Protein AF-A0A662DND6-F1 (afdb_monomer)

Nearest PDB structures (foldseek):
  5xy3-assembly1_k  TM=5.666E-01  e=2.106E-01  Trichomonas vaginalis
  8x6g-assembly1_D  TM=5.542E-01  e=2.707E-01  Staphylococcus aureus
  7obr-assembly1_t  TM=5.340E-01  e=7.384E-01  Canis lupus familiaris
  1e8o-assembly1_D  TM=5.279E-01  e=8.912E-01  Homo sapiens
  9b1e-assembly1_J  TM=5.171E-01  e=6.935E-01  Saccharomyces cerevisiae W303

Foldseek 3Di:
DVVVVVVVVDDPAAADQWDWDQDPPRWIWTWHDDPNDIDIDTDDPVCVVVNVSNPVSNVVVVVVVVVVVVVVVVVVVVVVVVVVVVVPDD

Radius of gyration: 20.96 Å; Cα contacts (8 Å, |Δi|>4): 72; chains: 1; bounding box: 51×16×60 Å

Sequence (90 aa):
MRDARIKKLTPQCPPLAASLVSGSRGGWQLTLKDRGKTRTVYVPKDLKEEVKASIREHRRIKKLLQEITQLELARIQSHATQTRRRGKRP

Secondary structure (DSSP, 8-state):
-HHHHHHHHS-SS-----EEEE-TTS-EEEEEEETTEEEEEEE-TTTHHHHHHHHHHHHHHHHHHHHHHHHHHHHHHHHHHHHHHHHT--

pLDDT: mean 86.97, std 10.42, range [47.16, 97.5]

Structure (mmCIF, N/CA/C/O backbone):
data_AF-A0A662DND6-F1
#
_entry.id   AF-A0A662DND6-F1
#
loop_
_atom_site.group_PDB
_atom_site.id
_atom_site.type_symbol
_atom_site.label_atom_id
_atom_site.label_alt_id
_atom_site.label_comp_id
_atom_site.label_asym_id
_atom_site.label_entity_id
_atom_site.label_seq_id
_atom_site.pdbx_PDB_ins_code
_atom_site.Cartn_x
_atom_site.Cartn_y
_atom_site.Cartn_z
_atom_site.occupancy
_atom_site.B_iso_or_equiv
_atom_site.auth_seq_id
_atom_site.auth_comp_id
_atom_site.auth_asym_id
_atom_site.auth_atom_id
_atom_site.pdbx_PDB_model_num
ATOM 1 N N . MET A 1 1 ? -27.351 6.685 -8.232 1.00 63.62 1 MET A N 1
ATOM 2 C CA . MET A 1 1 ? -26.176 7.181 -7.459 1.00 63.62 1 MET A CA 1
ATOM 3 C C . MET A 1 1 ? -25.285 6.059 -6.917 1.00 63.62 1 MET A C 1
ATOM 5 O O . MET A 1 1 ? -24.072 6.161 -7.069 1.00 63.62 1 MET A O 1
ATOM 9 N N . ARG A 1 2 ? -25.835 4.998 -6.298 1.00 70.19 2 ARG A N 1
ATOM 10 C CA . ARG A 1 2 ? -25.047 3.866 -5.762 1.00 70.19 2 ARG A CA 1
ATOM 11 C C . ARG A 1 2 ? -24.271 3.102 -6.844 1.00 70.19 2 ARG A C 1
ATOM 13 O O . ARG A 1 2 ? -23.070 2.918 -6.685 1.00 70.19 2 ARG A O 1
ATOM 20 N N . ASP A 1 3 ? -24.896 2.796 -7.977 1.00 69.75 3 ASP A N 1
ATOM 21 C CA . ASP A 1 3 ? -24.266 1.998 -9.049 1.00 69.75 3 ASP A CA 1
ATOM 22 C C . ASP A 1 3 ? -23.072 2.705 -9.694 1.00 69.75 3 ASP A C 1
ATOM 24 O O . ASP A 1 3 ? -22.039 2.097 -9.966 1.00 69.75 3 ASP A O 1
ATOM 28 N N . ALA A 1 4 ? -23.152 4.030 -9.841 1.00 71.88 4 ALA A N 1
ATOM 29 C CA . ALA A 1 4 ? -22.033 4.845 -10.308 1.00 71.88 4 ALA A CA 1
ATOM 30 C C . ALA A 1 4 ? -20.842 4.815 -9.334 1.00 71.88 4 ALA A C 1
ATOM 32 O O . ALA A 1 4 ? -19.691 4.860 -9.768 1.00 71.88 4 ALA A O 1
ATOM 33 N N . ARG A 1 5 ? -21.092 4.723 -8.017 1.00 73.94 5 ARG A N 1
ATOM 34 C CA . ARG A 1 5 ? -20.022 4.550 -7.019 1.00 73.94 5 ARG A CA 1
ATOM 35 C C . ARG A 1 5 ? -19.443 3.139 -7.073 1.00 73.94 5 ARG A C 1
ATOM 37 O O . ARG A 1 5 ? -18.227 3.014 -7.027 1.00 73.94 5 ARG A O 1
ATOM 44 N N . ILE A 1 6 ? -20.274 2.110 -7.242 1.00 74.56 6 ILE A N 1
ATOM 45 C CA . ILE A 1 6 ? -19.820 0.717 -7.382 1.00 74.56 6 ILE A CA 1
ATOM 46 C C . ILE A 1 6 ? -18.944 0.555 -8.632 1.00 74.56 6 ILE A C 1
ATOM 48 O O . ILE A 1 6 ? -17.850 0.010 -8.542 1.00 74.56 6 ILE A O 1
ATOM 52 N N . LYS A 1 7 ? -19.337 1.143 -9.768 1.00 70.06 7 LYS A N 1
ATOM 53 C CA . LYS A 1 7 ? -18.527 1.151 -10.998 1.00 70.06 7 LYS A CA 1
ATOM 54 C C . LYS A 1 7 ? -17.170 1.846 -10.819 1.00 70.06 7 LYS A C 1
ATOM 56 O O . LYS A 1 7 ? -16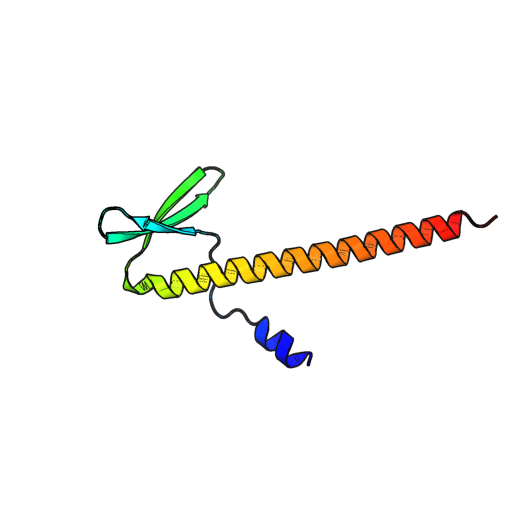.188 1.453 -11.437 1.00 70.06 7 LYS A O 1
ATOM 61 N N . LYS A 1 8 ? -17.088 2.862 -9.949 1.00 71.56 8 LYS A N 1
ATOM 62 C CA . LYS A 1 8 ? -15.814 3.503 -9.572 1.00 71.56 8 LYS A CA 1
ATOM 63 C C . LYS A 1 8 ? -14.953 2.630 -8.655 1.00 71.56 8 LYS A C 1
ATOM 65 O O . LYS A 1 8 ? -13.779 2.941 -8.482 1.00 71.56 8 LYS A O 1
ATOM 70 N N . LEU A 1 9 ? -15.503 1.590 -8.029 1.00 71.75 9 LEU A N 1
ATOM 71 C CA . LEU A 1 9 ? -14.771 0.689 -7.135 1.00 71.75 9 LEU A CA 1
ATOM 72 C C . LEU A 1 9 ? -14.119 -0.483 -7.871 1.00 71.75 9 LEU A C 1
ATOM 74 O O . LEU A 1 9 ? -13.148 -1.020 -7.342 1.00 71.75 9 LEU A O 1
ATOM 78 N N . THR A 1 10 ? -14.576 -0.818 -9.080 1.00 75.19 10 THR A N 1
ATOM 79 C CA . THR A 1 10 ? -14.017 -1.901 -9.897 1.00 75.19 10 THR A CA 1
ATOM 80 C C . THR A 1 10 ? -12.509 -1.709 -10.125 1.00 75.19 10 THR A C 1
ATOM 82 O O . THR A 1 10 ? -12.112 -0.664 -10.652 1.00 75.19 10 THR A O 1
ATOM 85 N N . PRO A 1 11 ? -11.660 -2.680 -9.734 1.00 69.25 11 PRO A N 1
ATOM 86 C CA . PRO A 1 11 ? -10.223 -2.590 -9.951 1.00 69.25 11 PRO A CA 1
ATOM 87 C C . PRO A 1 11 ? -9.918 -2.661 -11.449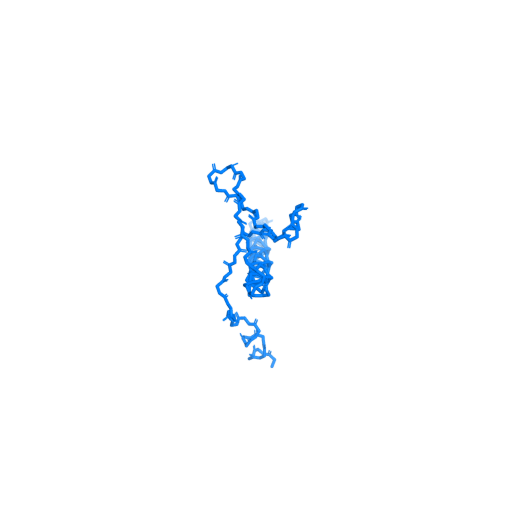 1.00 69.25 11 PRO A C 1
ATOM 89 O O . PRO A 1 11 ? -10.355 -3.578 -12.139 1.00 69.25 11 PRO A O 1
ATOM 92 N N . GLN A 1 12 ? -9.181 -1.670 -11.949 1.00 77.19 12 GLN A N 1
ATOM 93 C CA . GLN A 1 12 ? -8.816 -1.575 -13.370 1.00 77.19 12 GLN A CA 1
ATOM 94 C C . GLN A 1 12 ? -7.465 -2.231 -13.673 1.00 77.19 12 GLN A C 1
ATOM 96 O O . GLN A 1 12 ? -7.199 -2.617 -14.804 1.00 77.19 12 GLN A O 1
ATOM 101 N N . CYS A 1 13 ? -6.605 -2.340 -12.661 1.00 84.19 13 CYS A N 1
ATOM 102 C CA . CYS A 1 13 ? -5.293 -2.966 -12.745 1.00 84.19 13 CYS A CA 1
ATOM 103 C C . CYS A 1 13 ? -4.897 -3.524 -11.367 1.00 84.19 13 CYS A C 1
ATOM 105 O O . CYS A 1 13 ? -5.415 -3.050 -10.347 1.00 84.19 13 CYS A O 1
ATOM 107 N N . PRO A 1 14 ? -3.990 -4.514 -11.300 1.00 87.62 14 PRO A N 1
ATOM 108 C CA . PRO A 1 14 ? -3.446 -4.980 -10.029 1.00 87.62 14 PRO A CA 1
ATOM 109 C C . PRO A 1 14 ? -2.748 -3.818 -9.303 1.00 87.62 14 PRO A C 1
ATOM 111 O O . PRO A 1 14 ? -1.948 -3.132 -9.937 1.00 87.62 14 PRO A O 1
ATOM 114 N N . PRO A 1 15 ? -3.020 -3.548 -8.014 1.00 89.69 15 PRO A N 1
ATOM 115 C CA . PRO A 1 15 ? -2.407 -2.432 -7.297 1.00 89.69 15 PRO A CA 1
ATOM 116 C C . PRO A 1 15 ? -0.953 -2.722 -6.904 1.00 89.69 15 PRO A C 1
ATOM 118 O O . PRO A 1 15 ? -0.651 -3.773 -6.341 1.00 89.69 15 PRO A O 1
ATOM 121 N N . LEU A 1 16 ? -0.065 -1.745 -7.102 1.00 91.31 16 LEU A N 1
ATOM 122 C CA . LEU A 1 16 ? 1.354 -1.851 -6.755 1.00 91.31 16 LEU A CA 1
ATOM 123 C C . LEU A 1 16 ? 1.735 -0.868 -5.646 1.00 91.31 16 LEU A C 1
ATOM 125 O O . LEU A 1 16 ? 1.685 0.354 -5.808 1.00 91.31 16 LEU A O 1
ATOM 129 N N . ALA A 1 17 ? 2.153 -1.421 -4.508 1.00 92.81 17 ALA A N 1
ATOM 130 C CA . ALA A 1 17 ? 2.585 -0.679 -3.328 1.00 92.81 17 ALA A CA 1
ATOM 131 C C . ALA A 1 17 ? 4.026 -0.160 -3.474 1.00 92.81 17 ALA A C 1
ATOM 133 O O . ALA A 1 17 ? 4.944 -0.617 -2.794 1.00 92.81 17 ALA A O 1
ATOM 134 N N . ALA A 1 18 ? 4.231 0.788 -4.386 1.00 93.56 18 ALA A N 1
ATOM 135 C CA . ALA A 1 18 ? 5.553 1.320 -4.690 1.00 93.56 18 ALA A CA 1
ATOM 136 C C . ALA A 1 18 ? 5.531 2.790 -5.129 1.00 93.56 18 ALA A C 1
ATOM 138 O O . ALA A 1 18 ? 4.475 3.401 -5.314 1.00 93.56 18 ALA A O 1
ATOM 139 N N . SER A 1 19 ? 6.725 3.347 -5.315 1.00 92.25 19 SER A N 1
ATOM 140 C CA . SER A 1 19 ? 6.953 4.693 -5.837 1.00 92.25 19 SER A CA 1
ATOM 141 C C . SER A 1 19 ? 7.805 4.634 -7.099 1.00 92.25 19 SER A C 1
ATOM 143 O O . SER A 1 19 ? 8.786 3.901 -7.153 1.00 92.25 19 SER A O 1
ATOM 145 N N . LEU A 1 20 ? 7.449 5.427 -8.108 1.00 92.81 20 LEU A N 1
ATOM 146 C CA . LEU A 1 20 ? 8.205 5.545 -9.354 1.00 92.81 20 LEU A CA 1
ATOM 147 C C . LEU A 1 20 ? 9.107 6.785 -9.297 1.00 92.81 20 LEU A C 1
ATOM 149 O O . LEU A 1 20 ? 8.631 7.873 -8.979 1.00 92.81 20 LEU A O 1
ATOM 153 N N . VAL A 1 21 ? 10.386 6.621 -9.622 1.00 91.44 21 VAL A N 1
ATOM 154 C CA . VAL A 1 21 ? 11.428 7.657 -9.574 1.00 91.44 21 VAL A CA 1
ATOM 155 C C . VAL A 1 21 ? 12.182 7.679 -10.908 1.00 91.44 21 VAL A C 1
ATOM 157 O O . VAL A 1 21 ? 12.369 6.637 -11.538 1.00 91.44 21 VAL A O 1
ATOM 160 N N . SER A 1 22 ? 12.603 8.858 -11.367 1.00 86.62 22 SER A N 1
ATOM 161 C CA . SER A 1 22 ? 13.490 8.999 -12.528 1.00 86.62 22 SER A CA 1
ATOM 162 C C . SER A 1 22 ? 14.927 8.635 -12.146 1.00 86.62 22 SER A C 1
ATOM 164 O O . SER A 1 22 ? 15.485 9.216 -11.217 1.00 86.62 22 SER A O 1
ATOM 166 N N . GLY A 1 23 ? 15.530 7.686 -12.858 1.00 82.00 23 GLY A N 1
ATOM 167 C CA . GLY A 1 23 ? 16.928 7.297 -12.678 1.00 82.00 23 GLY A CA 1
ATOM 168 C C . GLY A 1 23 ? 17.897 8.208 -13.439 1.00 82.00 23 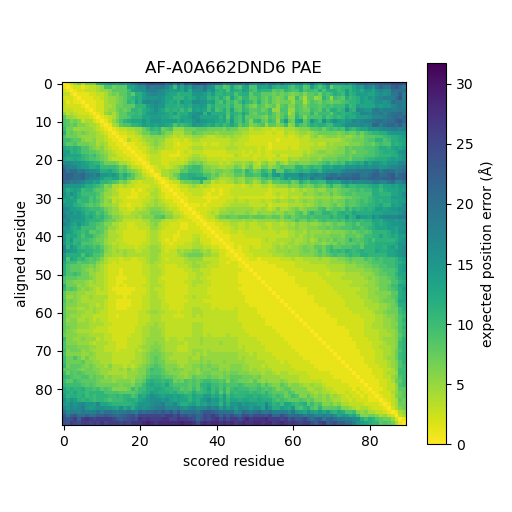GLY A C 1
ATOM 169 O O . GLY A 1 23 ? 17.530 8.847 -14.424 1.00 82.00 23 GLY A O 1
ATOM 170 N N . SER A 1 24 ? 19.167 8.214 -13.024 1.00 75.00 24 SER A N 1
ATOM 171 C CA . SER A 1 24 ? 20.219 9.090 -13.570 1.00 75.00 24 SER A CA 1
ATOM 172 C C . SER A 1 24 ? 20.605 8.819 -15.032 1.00 75.00 24 SER A C 1
ATOM 174 O O . SER A 1 24 ? 21.171 9.691 -15.679 1.00 75.00 24 SER A O 1
ATOM 176 N N . ARG A 1 25 ? 20.288 7.637 -15.580 1.00 74.69 25 ARG A N 1
ATOM 177 C CA . ARG A 1 25 ? 20.620 7.234 -16.965 1.00 74.69 25 ARG A CA 1
ATOM 178 C C . ARG A 1 25 ? 19.401 7.171 -17.898 1.00 74.69 25 ARG A C 1
ATOM 180 O O . ARG A 1 25 ? 19.325 6.305 -18.762 1.00 74.69 25 ARG A O 1
ATOM 187 N N . GLY A 1 26 ? 18.407 8.039 -17.696 1.00 74.00 26 GLY A N 1
ATOM 188 C CA . GLY A 1 26 ? 17.238 8.140 -18.589 1.00 74.00 26 GLY A CA 1
ATOM 189 C C . GLY A 1 26 ? 16.244 6.970 -18.501 1.00 74.00 26 GLY A C 1
ATOM 190 O O . GLY A 1 26 ? 15.416 6.783 -19.398 1.00 74.00 26 GLY A O 1
ATOM 191 N N . GLY A 1 27 ? 16.328 6.182 -17.426 1.00 81.62 27 GLY A N 1
ATOM 192 C CA . GLY A 1 27 ? 15.416 5.087 -17.096 1.00 81.62 27 GLY A CA 1
ATOM 193 C C . GLY A 1 27 ? 14.506 5.425 -15.918 1.00 81.62 27 GLY A C 1
ATOM 194 O O . GLY A 1 27 ? 14.725 6.408 -15.212 1.00 81.62 27 GLY A O 1
ATOM 195 N N . TRP A 1 28 ? 13.498 4.592 -15.681 1.00 89.50 28 TRP A N 1
ATOM 196 C CA . TRP A 1 28 ? 12.636 4.703 -14.507 1.00 89.50 28 TRP A CA 1
ATOM 197 C C . TRP A 1 28 ? 12.995 3.621 -13.493 1.00 89.50 28 TRP A C 1
ATOM 199 O O . TRP A 1 28 ? 13.460 2.539 -13.849 1.00 89.50 28 TRP A O 1
ATOM 209 N N . GLN A 1 29 ? 12.812 3.931 -12.216 1.00 92.69 29 GLN A N 1
ATOM 210 C CA . GLN A 1 29 ? 13.087 3.031 -11.108 1.00 92.69 29 GLN A CA 1
ATOM 211 C C . GLN A 1 29 ? 11.880 2.980 -10.182 1.00 92.69 29 GLN A C 1
ATOM 213 O O . GLN A 1 29 ? 11.305 4.006 -9.827 1.00 92.69 29 GLN A O 1
ATOM 218 N N . LEU A 1 30 ? 11.505 1.777 -9.781 1.00 92.56 30 LEU A N 1
ATOM 219 C CA . LEU A 1 30 ? 10.457 1.522 -8.817 1.00 92.56 30 LEU A CA 1
ATOM 220 C C . LEU A 1 30 ? 11.088 1.244 -7.459 1.00 92.56 30 LEU A C 1
ATOM 222 O O . LEU A 1 30 ? 11.905 0.337 -7.338 1.00 92.56 30 LEU A O 1
ATOM 226 N N . THR A 1 31 ? 10.711 2.007 -6.441 1.00 93.44 31 THR A N 1
ATOM 227 C CA . THR A 1 31 ? 11.152 1.797 -5.062 1.00 93.44 31 THR A CA 1
ATOM 228 C C . THR A 1 31 ? 10.000 1.254 -4.229 1.00 93.44 31 THR A C 1
ATOM 230 O O . THR A 1 31 ? 8.900 1.809 -4.222 1.00 93.44 31 THR A O 1
ATOM 233 N N . LEU A 1 32 ? 10.242 0.148 -3.530 1.00 93.44 32 LEU A N 1
ATOM 234 C CA . LEU A 1 32 ? 9.263 -0.503 -2.664 1.00 93.44 32 LEU A CA 1
ATOM 235 C C . LEU A 1 32 ? 9.898 -0.925 -1.341 1.00 93.44 32 LEU A C 1
ATOM 237 O O . LEU A 1 32 ? 11.112 -1.119 -1.247 1.00 93.44 32 LEU A O 1
ATOM 241 N N . LYS A 1 33 ? 9.067 -1.065 -0.309 1.00 93.25 33 LYS A N 1
ATOM 242 C CA . LYS A 1 33 ? 9.484 -1.659 0.959 1.00 93.25 33 LYS A CA 1
ATOM 243 C C . LYS A 1 33 ? 9.307 -3.168 0.880 1.00 93.25 33 LYS A C 1
ATOM 245 O O . LYS A 1 33 ? 8.209 -3.645 0.627 1.00 93.25 33 LYS A O 1
ATOM 250 N N . ASP A 1 34 ? 10.386 -3.891 1.127 1.00 91.69 34 ASP A N 1
ATOM 251 C CA . ASP A 1 34 ? 10.419 -5.346 1.181 1.00 91.69 34 ASP A CA 1
ATOM 252 C C . ASP A 1 34 ? 11.103 -5.759 2.486 1.00 91.69 34 ASP A C 1
ATOM 254 O O . ASP A 1 34 ? 12.261 -5.412 2.726 1.00 91.69 34 ASP A O 1
ATOM 258 N N . ARG A 1 35 ? 10.355 -6.419 3.378 1.00 89.81 35 ARG A N 1
ATOM 259 C CA . ARG A 1 35 ? 10.830 -6.874 4.703 1.00 89.81 35 ARG A CA 1
ATOM 260 C C . ARG A 1 35 ? 11.620 -5.803 5.480 1.00 89.81 35 ARG A C 1
ATOM 262 O O . ARG A 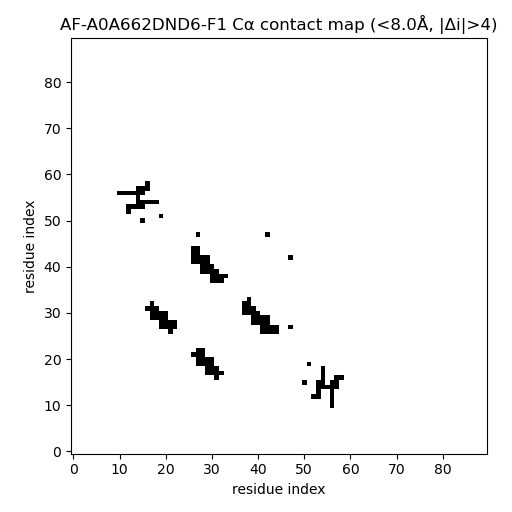1 35 ? 12.698 -6.057 6.008 1.00 89.81 35 ARG A O 1
ATOM 269 N N . GLY A 1 36 ? 11.102 -4.573 5.505 1.00 92.50 36 GLY A N 1
ATOM 270 C CA . GLY A 1 36 ? 11.716 -3.430 6.198 1.00 92.50 36 GLY A CA 1
ATOM 271 C C . GLY A 1 36 ? 12.848 -2.727 5.434 1.00 92.50 36 GLY A C 1
ATOM 272 O O . GLY A 1 36 ? 13.200 -1.597 5.772 1.00 92.50 36 GLY A O 1
ATOM 273 N N . LYS A 1 37 ? 13.370 -3.321 4.357 1.00 92.94 37 LYS A N 1
ATOM 274 C CA . LYS A 1 37 ? 14.394 -2.716 3.494 1.00 92.94 37 LYS A CA 1
ATOM 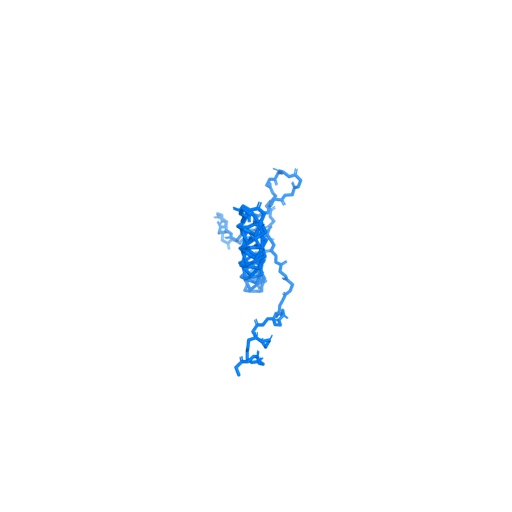275 C C . LYS A 1 37 ? 13.756 -2.033 2.286 1.00 92.94 37 LYS A C 1
ATOM 277 O O . LYS A 1 37 ? 12.630 -2.338 1.902 1.00 92.94 37 LYS A O 1
ATOM 282 N N . THR A 1 38 ? 14.463 -1.074 1.693 1.00 94.50 38 THR A N 1
ATOM 283 C CA . THR A 1 38 ? 14.049 -0.469 0.418 1.00 94.50 38 THR A CA 1
ATOM 284 C C . THR A 1 38 ? 14.674 -1.261 -0.723 1.00 94.50 38 THR A C 1
ATOM 286 O O . THR A 1 38 ? 15.895 -1.386 -0.784 1.00 94.50 38 THR A O 1
ATOM 289 N N . ARG A 1 39 ? 13.846 -1.773 -1.631 1.00 93.31 39 ARG A N 1
ATOM 290 C CA . ARG A 1 39 ? 14.272 -2.427 -2.869 1.00 93.31 39 ARG A CA 1
ATOM 291 C C . ARG A 1 39 ? 13.985 -1.505 -4.047 1.00 93.31 39 ARG A C 1
ATOM 293 O O . ARG A 1 39 ? 12.918 -0.896 -4.100 1.00 93.31 39 ARG A O 1
ATOM 300 N N . THR A 1 40 ? 14.924 -1.436 -4.985 1.00 93.12 40 THR A N 1
ATOM 301 C CA . THR A 1 40 ? 14.800 -0.653 -6.219 1.00 93.12 40 THR A CA 1
ATOM 302 C C . THR A 1 40 ? 14.811 -1.595 -7.419 1.00 93.12 40 THR A C 1
ATOM 304 O O . THR A 1 40 ? 15.674 -2.465 -7.505 1.00 93.12 40 THR A O 1
ATOM 307 N N . VAL A 1 41 ? 13.859 -1.440 -8.336 1.00 90.88 41 VAL A N 1
ATOM 308 C CA . VAL A 1 41 ? 13.703 -2.273 -9.539 1.00 90.88 41 VAL A CA 1
ATOM 309 C C . VAL A 1 41 ? 13.662 -1.370 -10.769 1.00 90.88 41 VAL A C 1
ATOM 311 O O . VAL A 1 41 ? 13.012 -0.329 -10.748 1.00 90.88 41 VAL A O 1
ATOM 314 N N . TYR A 1 42 ? 14.370 -1.734 -11.836 1.00 91.06 42 TYR A N 1
ATOM 315 C CA . TYR A 1 42 ? 14.314 -0.998 -13.100 1.00 91.06 42 TYR A CA 1
ATOM 316 C C . TYR A 1 42 ? 12.942 -1.151 -13.769 1.00 91.06 42 TYR A C 1
ATOM 318 O O . TYR A 1 42 ? 12.369 -2.238 -13.767 1.00 91.06 42 TYR A O 1
ATOM 326 N N . VAL A 1 43 ? 12.434 -0.066 -14.355 1.00 88.44 43 VAL A N 1
ATOM 327 C CA . VAL A 1 43 ? 11.172 -0.046 -15.098 1.00 88.44 43 VAL A CA 1
ATOM 328 C C . VAL A 1 43 ? 11.450 0.332 -16.557 1.00 88.44 43 VAL A C 1
ATOM 330 O O . VAL A 1 43 ? 11.899 1.458 -16.818 1.00 88.44 43 VAL A O 1
ATOM 333 N N . PRO A 1 44 ? 11.172 -0.581 -17.504 1.00 86.44 44 PRO A N 1
ATOM 334 C CA . PRO A 1 44 ? 11.187 -0.295 -18.936 1.00 86.44 44 PRO A CA 1
ATOM 335 C C . PRO A 1 44 ? 10.242 0.857 -19.321 1.00 86.44 44 PRO A C 1
ATOM 337 O O . PRO A 1 44 ? 9.248 1.128 -18.642 1.00 86.44 44 PRO A O 1
ATOM 340 N N . LYS A 1 45 ? 10.555 1.580 -20.405 1.00 86.12 45 LYS A N 1
ATOM 341 C CA . LYS A 1 45 ? 9.796 2.782 -20.815 1.00 86.12 45 LYS A CA 1
ATOM 342 C C . LYS A 1 45 ? 8.359 2.460 -21.239 1.00 86.12 45 LYS A C 1
ATOM 344 O O . LYS A 1 45 ? 7.464 3.252 -20.961 1.00 86.12 45 LYS A O 1
ATOM 349 N N . ASP A 1 46 ? 8.166 1.318 -21.877 1.00 87.88 46 ASP A N 1
ATOM 350 C CA . ASP A 1 46 ? 6.902 0.746 -22.343 1.00 87.88 46 ASP A CA 1
ATOM 351 C C . ASP A 1 46 ? 5.942 0.417 -21.188 1.00 87.88 46 ASP A C 1
ATOM 353 O O . ASP A 1 46 ? 4.757 0.731 -21.265 1.00 87.88 46 ASP A O 1
ATOM 357 N N . LEU A 1 47 ? 6.457 -0.079 -20.058 1.00 88.00 47 LEU A N 1
ATOM 358 C CA . LEU A 1 47 ? 5.643 -0.431 -18.883 1.00 88.00 47 LEU A CA 1
ATOM 359 C C . LEU A 1 47 ? 5.357 0.746 -17.939 1.00 88.00 47 LEU A C 1
ATOM 361 O O . LEU A 1 47 ? 4.614 0.619 -16.964 1.00 88.00 47 LEU A O 1
ATOM 365 N N . LYS A 1 48 ? 5.938 1.920 -18.198 1.00 89.19 48 LYS A N 1
ATOM 366 C CA . LYS A 1 48 ? 5.862 3.086 -17.307 1.00 89.19 48 LYS A CA 1
ATOM 367 C C . LYS A 1 48 ? 4.425 3.501 -16.986 1.00 89.19 48 LYS A C 1
ATOM 369 O O . LYS A 1 48 ? 4.120 3.811 -15.832 1.00 89.19 48 LYS A O 1
ATOM 374 N N . GLU A 1 49 ? 3.559 3.583 -17.993 1.00 90.75 49 GLU A N 1
ATOM 375 C CA . GLU A 1 49 ? 2.195 4.086 -17.797 1.00 90.75 49 GLU A CA 1
ATOM 376 C C . GLU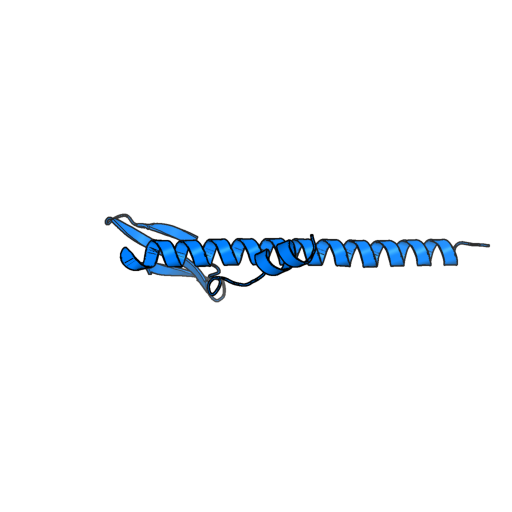 A 1 49 ? 1.299 3.066 -17.086 1.00 90.75 49 GLU A C 1
ATOM 378 O O . GLU A 1 49 ? 0.503 3.456 -16.227 1.00 90.75 49 GLU A O 1
ATOM 383 N N . GLU A 1 50 ? 1.508 1.772 -17.334 1.00 90.69 50 GLU A N 1
ATOM 384 C CA . GLU A 1 50 ? 0.856 0.690 -16.593 1.00 90.69 50 GLU A CA 1
ATOM 385 C C . GLU A 1 50 ? 1.277 0.700 -15.117 1.00 90.69 50 GLU A C 1
ATOM 387 O O . GLU A 1 50 ? 0.433 0.736 -14.219 1.00 90.69 50 GLU A O 1
ATOM 392 N N . VAL A 1 51 ? 2.583 0.798 -14.846 1.00 91.69 51 VAL A N 1
ATOM 393 C CA . VAL A 1 51 ? 3.122 0.902 -13.482 1.00 91.69 51 VAL A CA 1
ATOM 394 C C . VAL A 1 51 ? 2.559 2.125 -12.756 1.00 91.69 51 VAL A C 1
ATOM 396 O O . VAL A 1 51 ? 2.156 2.041 -11.594 1.00 91.69 51 VAL A O 1
ATOM 399 N N . LYS A 1 52 ? 2.469 3.278 -13.428 1.00 92.69 52 LYS A N 1
ATOM 400 C CA . LYS A 1 52 ? 1.824 4.467 -12.854 1.00 92.69 52 LYS A CA 1
ATOM 401 C C . LYS A 1 52 ? 0.347 4.233 -12.547 1.00 92.69 52 LYS A C 1
ATOM 403 O O . LYS A 1 52 ? -0.118 4.698 -11.505 1.00 92.69 52 LYS A O 1
ATOM 408 N N . ALA A 1 53 ? -0.395 3.570 -13.434 1.00 92.62 53 ALA A N 1
ATOM 409 C CA . ALA A 1 53 ? -1.801 3.243 -13.204 1.00 92.62 53 ALA A CA 1
ATOM 410 C C . ALA A 1 53 ? -1.960 2.346 -11.972 1.00 92.62 53 ALA A C 1
ATOM 412 O O . ALA A 1 53 ? -2.733 2.672 -11.073 1.00 92.62 53 ALA A O 1
ATOM 413 N N . SER A 1 54 ? -1.124 1.319 -11.872 1.00 93.12 54 SER A N 1
ATOM 414 C CA . SER A 1 54 ? -1.070 0.393 -10.746 1.00 93.12 54 SER A CA 1
ATOM 415 C C . SER A 1 54 ? -0.741 1.081 -9.407 1.00 93.12 54 SER A C 1
ATOM 417 O O . SER A 1 54 ? -1.398 0.833 -8.390 1.00 93.12 54 SER A O 1
ATOM 419 N N . ILE A 1 55 ? 0.205 2.031 -9.391 1.00 94.00 55 ILE A N 1
ATOM 420 C CA . ILE A 1 55 ? 0.521 2.840 -8.197 1.00 94.00 55 ILE A CA 1
ATOM 421 C C . ILE A 1 55 ? -0.654 3.752 -7.811 1.00 94.00 55 ILE A C 1
ATOM 423 O O . ILE A 1 55 ? -0.963 3.912 -6.624 1.00 94.00 55 ILE A O 1
ATOM 427 N N . ARG A 1 56 ? -1.320 4.380 -8.791 1.00 93.56 56 ARG A N 1
ATOM 428 C CA . ARG A 1 56 ? -2.513 5.206 -8.531 1.00 93.56 56 ARG A CA 1
ATOM 429 C C . ARG A 1 56 ? -3.634 4.371 -7.923 1.00 93.56 56 ARG A C 1
ATOM 431 O O . ARG A 1 56 ? -4.260 4.822 -6.964 1.00 93.56 56 ARG A O 1
ATOM 438 N N . GLU A 1 57 ? -3.834 3.160 -8.428 1.00 93.81 57 GLU A N 1
ATOM 439 C CA . GLU A 1 57 ? -4.846 2.240 -7.926 1.00 93.81 57 GLU A CA 1
ATOM 440 C C . GLU A 1 57 ? -4.551 1.798 -6.490 1.00 93.81 57 GLU A C 1
ATOM 442 O O . GLU A 1 57 ? -5.426 1.876 -5.627 1.00 93.81 57 GLU A O 1
ATOM 447 N N . HIS A 1 58 ? -3.293 1.475 -6.177 1.00 93.50 58 HIS A N 1
ATOM 448 C CA . HIS A 1 58 ? -2.883 1.204 -4.800 1.00 93.50 58 HIS A CA 1
ATOM 449 C C . HIS A 1 58 ? -3.210 2.374 -3.858 1.00 93.50 58 HIS A C 1
ATOM 451 O O . HIS A 1 58 ? -3.786 2.179 -2.786 1.00 93.50 58 HIS A O 1
ATOM 457 N N . ARG A 1 59 ? -2.891 3.612 -4.260 1.00 93.69 59 ARG A N 1
ATOM 458 C CA . ARG A 1 59 ? -3.201 4.814 -3.464 1.00 93.69 59 ARG A CA 1
ATOM 459 C C . ARG A 1 59 ? -4.706 5.008 -3.281 1.00 93.69 59 ARG A C 1
ATOM 461 O O . ARG A 1 59 ? -5.127 5.419 -2.202 1.00 93.69 59 ARG A O 1
ATOM 468 N N . ARG A 1 60 ? -5.507 4.724 -4.312 1.00 93.25 60 ARG A N 1
ATOM 469 C CA . ARG A 1 60 ? -6.973 4.796 -4.260 1.00 93.25 60 ARG A CA 1
ATOM 470 C C . ARG A 1 60 ? -7.532 3.803 -3.244 1.00 93.25 60 ARG A C 1
ATOM 472 O O . ARG A 1 60 ? -8.258 4.215 -2.345 1.00 93.25 60 ARG A O 1
ATOM 479 N N . ILE A 1 61 ? -7.135 2.534 -3.341 1.00 92.94 61 ILE A N 1
ATOM 480 C CA . ILE A 1 61 ? -7.559 1.474 -2.416 1.00 92.94 61 ILE A CA 1
ATOM 481 C C . ILE A 1 61 ? -7.130 1.808 -0.985 1.00 92.94 61 ILE A C 1
ATOM 483 O O . ILE A 1 61 ? -7.941 1.732 -0.067 1.00 92.94 61 ILE A O 1
ATOM 487 N N . LYS A 1 62 ? -5.887 2.263 -0.788 1.00 94.62 62 LYS A N 1
ATOM 488 C CA . LYS A 1 62 ? -5.385 2.662 0.533 1.00 94.62 62 LYS A CA 1
ATOM 489 C C . LYS A 1 62 ? -6.239 3.761 1.173 1.00 94.62 62 LYS A C 1
ATOM 491 O O . LYS A 1 62 ? -6.542 3.668 2.358 1.00 94.62 62 LYS A O 1
ATOM 496 N N . LYS A 1 63 ? -6.648 4.777 0.404 1.00 94.94 63 LYS A N 1
ATOM 497 C CA . LYS A 1 63 ? -7.540 5.841 0.894 1.00 94.94 63 LYS A CA 1
ATOM 498 C C . LYS A 1 63 ? -8.917 5.302 1.283 1.00 94.94 63 LYS A C 1
ATOM 500 O O . LYS A 1 63 ? -9.415 5.649 2.344 1.00 94.94 63 LYS A O 1
ATOM 505 N N . LEU A 1 64 ? -9.499 4.429 0.461 1.00 94.19 64 LEU A N 1
ATOM 506 C CA . LEU A 1 64 ? -10.796 3.812 0.758 1.00 94.19 64 LEU A CA 1
ATOM 507 C C . LEU A 1 64 ? -10.742 2.956 2.028 1.00 94.19 64 LEU A C 1
ATOM 509 O O . LEU A 1 64 ? -11.640 3.033 2.857 1.00 94.19 64 LEU A O 1
ATOM 513 N N . LEU A 1 65 ? -9.668 2.186 2.222 1.00 95.38 65 LEU A N 1
ATOM 514 C CA . LEU A 1 65 ? -9.466 1.413 3.451 1.00 95.38 65 LEU A CA 1
ATOM 515 C C . LEU A 1 65 ? -9.363 2.313 4.690 1.00 95.38 65 LEU A C 1
ATOM 517 O O . LEU A 1 65 ? -9.927 1.989 5.735 1.00 95.38 65 LEU A O 1
ATOM 521 N N . GLN A 1 66 ? -8.674 3.454 4.580 1.00 96.69 66 GLN A N 1
ATOM 522 C CA . GLN A 1 66 ? -8.603 4.445 5.659 1.00 96.69 66 GLN A CA 1
ATOM 523 C C . GLN A 1 66 ? -9.980 5.033 5.985 1.00 96.69 66 GLN A C 1
ATOM 525 O O . GLN A 1 66 ? -10.330 5.123 7.159 1.00 96.69 66 GLN A O 1
ATOM 530 N N . GLU A 1 67 ? -10.770 5.379 4.969 1.00 96.50 67 GLU A N 1
ATOM 531 C CA . GLU A 1 67 ? -12.135 5.888 5.140 1.00 96.50 67 GLU A CA 1
ATOM 532 C C . GLU A 1 67 ? -13.036 4.851 5.828 1.00 96.50 67 GLU A C 1
ATOM 534 O O . GLU A 1 67 ? -13.684 5.166 6.823 1.00 96.50 67 GLU A O 1
ATOM 539 N N . ILE A 1 68 ? -13.008 3.592 5.376 1.00 96.69 68 ILE A N 1
ATOM 540 C CA . ILE A 1 68 ? -13.749 2.488 6.011 1.00 96.69 68 ILE A CA 1
ATOM 541 C C . ILE A 1 68 ? -13.351 2.350 7.485 1.00 96.69 68 ILE A C 1
ATOM 543 O O . ILE A 1 68 ? -14.212 2.252 8.356 1.00 96.69 68 ILE A O 1
ATOM 547 N N . THR A 1 69 ? -12.050 2.400 7.776 1.00 96.94 69 THR A N 1
ATOM 548 C CA . THR A 1 69 ? -11.535 2.291 9.149 1.00 96.94 69 THR A CA 1
ATOM 549 C C . THR A 1 69 ? -12.054 3.430 10.028 1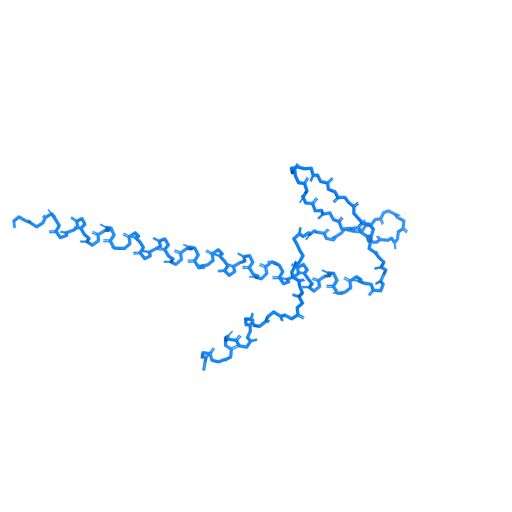.00 96.94 69 THR A C 1
ATOM 551 O O . THR A 1 69 ? -12.502 3.195 11.147 1.00 96.94 69 THR A O 1
ATOM 554 N N . GLN A 1 70 ? -12.031 4.667 9.527 1.00 97.31 70 GLN A N 1
ATOM 555 C CA . GLN A 1 70 ? -12.539 5.835 10.251 1.00 97.31 70 GLN A CA 1
ATOM 556 C C . GLN A 1 70 ? -14.042 5.733 10.526 1.00 97.31 70 GLN A C 1
ATOM 558 O O . GLN A 1 70 ? -14.478 6.034 11.638 1.00 97.31 70 GLN A O 1
ATOM 563 N N . LEU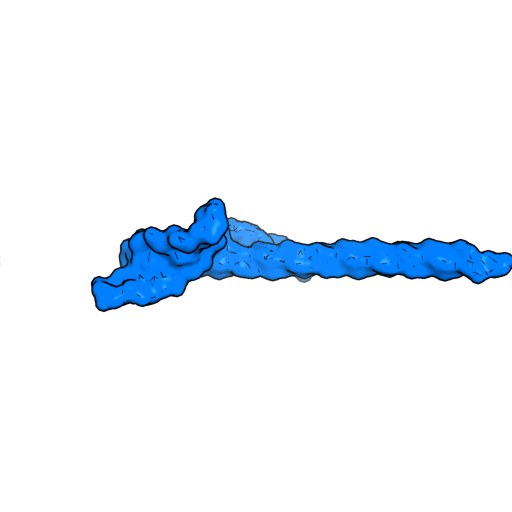 A 1 71 ? -14.825 5.278 9.544 1.00 97.19 71 LEU A N 1
ATOM 564 C CA . LEU A 1 71 ? -16.269 5.090 9.689 1.00 97.19 71 LEU A CA 1
ATOM 565 C C . LEU A 1 71 ? -16.601 4.026 10.743 1.00 97.19 71 LEU A C 1
ATOM 567 O O . LEU A 1 71 ? -17.454 4.261 11.601 1.00 97.19 71 LEU A O 1
ATOM 571 N N . GLU A 1 72 ? -15.900 2.892 10.734 1.00 97.50 72 GLU A N 1
ATOM 572 C CA . GLU A 1 72 ? -16.093 1.843 11.742 1.00 97.50 72 GLU A CA 1
ATOM 573 C C . GLU A 1 72 ? -15.682 2.308 13.143 1.00 97.50 72 GLU A C 1
ATOM 575 O O . GLU A 1 72 ? -16.420 2.099 14.108 1.00 97.50 72 GLU A O 1
ATOM 580 N N . LEU A 1 73 ? -14.559 3.022 13.272 1.00 97.44 73 LEU A N 1
ATOM 581 C CA . LEU A 1 73 ? -14.154 3.608 14.552 1.00 97.44 73 LEU A CA 1
ATOM 582 C C . LEU A 1 73 ? -15.202 4.590 15.085 1.00 97.44 73 LEU A C 1
ATOM 584 O O . LEU A 1 73 ? -15.570 4.512 16.259 1.00 97.44 73 LEU A O 1
ATOM 588 N N . ALA A 1 74 ? -15.734 5.469 14.233 1.00 96.25 74 ALA A N 1
ATOM 589 C CA . ALA A 1 74 ? -16.784 6.410 14.617 1.00 96.25 74 ALA A CA 1
ATOM 590 C C . ALA A 1 74 ? -18.066 5.686 15.061 1.00 96.25 74 ALA A C 1
ATOM 592 O O . ALA A 1 74 ? -18.696 6.076 16.051 1.00 96.25 74 ALA A O 1
ATOM 593 N N . ARG A 1 75 ? -18.435 4.593 14.379 1.00 96.88 75 ARG A N 1
ATOM 594 C CA . ARG A 1 75 ? -19.571 3.742 14.754 1.00 96.88 75 ARG A CA 1
ATOM 595 C C . ARG A 1 75 ? -19.368 3.108 16.132 1.00 96.88 75 ARG A C 1
ATOM 597 O O . ARG A 1 75 ? -20.261 3.197 16.977 1.00 96.88 75 ARG A O 1
ATOM 604 N N . ILE A 1 76 ? -18.197 2.520 16.383 1.00 95.81 76 ILE A N 1
ATOM 605 C CA . ILE A 1 76 ? -17.845 1.900 17.672 1.00 95.81 76 ILE A CA 1
ATOM 606 C C . ILE A 1 76 ? -17.870 2.941 18.799 1.00 95.81 76 ILE A C 1
ATOM 608 O O . ILE A 1 76 ? -18.498 2.722 19.836 1.00 95.81 76 ILE A O 1
ATOM 612 N N . GLN A 1 77 ? -17.242 4.099 18.592 1.00 95.00 77 GLN A N 1
ATOM 613 C CA . GLN A 1 77 ? -17.205 5.190 19.572 1.00 95.00 77 GLN A CA 1
ATOM 614 C C . GLN A 1 77 ? -18.602 5.739 19.887 1.00 95.00 77 GLN A C 1
ATOM 616 O O . GLN A 1 77 ? -18.924 6.004 21.051 1.00 95.00 77 GLN A O 1
ATOM 621 N N . SER A 1 78 ? -19.455 5.862 18.867 1.00 94.19 78 SER A N 1
ATOM 622 C CA . SER A 1 78 ? -20.849 6.279 19.032 1.00 94.19 78 SER A CA 1
ATOM 623 C C . SER A 1 78 ? -21.626 5.277 19.882 1.00 94.19 78 SER A C 1
ATOM 625 O O . SER A 1 78 ? -22.318 5.674 20.821 1.00 94.19 78 SER A O 1
ATOM 627 N N . HIS A 1 79 ? -21.462 3.978 19.614 1.00 93.56 79 HIS A N 1
ATOM 628 C CA . HIS A 1 79 ? -22.097 2.922 20.397 1.00 93.56 79 HIS A CA 1
ATOM 629 C C . HIS A 1 79 ? -21.619 2.928 21.857 1.00 93.56 79 HIS A C 1
ATOM 631 O O . HIS A 1 79 ? -22.438 2.970 22.774 1.00 93.56 79 HIS A O 1
ATOM 637 N N . ALA A 1 80 ? -20.305 2.994 22.088 1.00 93.19 80 ALA A N 1
ATOM 638 C CA . ALA A 1 80 ? -19.735 3.056 23.433 1.00 93.19 80 ALA A CA 1
ATOM 639 C C . ALA A 1 80 ? -20.252 4.270 24.227 1.00 93.19 80 ALA A C 1
ATOM 641 O O . ALA A 1 80 ? -20.604 4.154 25.403 1.00 93.19 80 ALA A O 1
ATOM 642 N N . THR A 1 81 ? -20.354 5.433 23.577 1.00 91.12 81 THR A N 1
ATOM 643 C CA . THR A 1 81 ? -20.905 6.653 24.184 1.00 91.12 81 THR A CA 1
ATOM 644 C C . THR A 1 81 ? -22.377 6.491 24.559 1.00 91.12 81 THR A C 1
ATOM 646 O O . THR A 1 81 ? -22.779 6.876 25.658 1.00 91.12 81 THR A O 1
ATOM 649 N N . GLN A 1 82 ? -23.189 5.904 23.676 1.00 89.00 82 GLN A N 1
ATOM 650 C CA . GLN A 1 82 ? -24.608 5.650 23.942 1.00 89.00 82 GLN A CA 1
ATOM 651 C C . GLN A 1 82 ? -24.808 4.673 25.106 1.00 89.00 82 GLN A C 1
ATOM 653 O O . GLN A 1 82 ? -25.621 4.944 25.990 1.00 89.00 82 GLN A O 1
ATOM 658 N N . THR A 1 83 ? -24.036 3.587 25.160 1.00 85.88 83 THR A N 1
ATOM 659 C CA . THR A 1 83 ? -24.089 2.609 26.257 1.00 85.88 83 THR A CA 1
ATOM 660 C C . THR A 1 83 ? -23.705 3.244 27.593 1.00 85.88 83 THR A C 1
ATOM 662 O O . THR A 1 83 ? -24.428 3.092 28.576 1.00 85.88 83 THR A O 1
ATOM 665 N N . ARG A 1 84 ? -22.638 4.057 27.626 1.00 82.00 84 ARG A N 1
ATOM 666 C CA . ARG A 1 84 ? -22.240 4.809 28.831 1.00 82.00 84 ARG A CA 1
ATOM 667 C C . ARG A 1 84 ? -23.316 5.785 29.306 1.00 82.00 84 ARG A C 1
ATOM 669 O O . ARG A 1 84 ? -23.524 5.916 30.506 1.00 82.00 84 ARG A O 1
ATOM 676 N N . ARG A 1 85 ? -24.008 6.468 28.385 1.00 79.38 85 ARG A N 1
ATOM 677 C CA . ARG A 1 85 ? -25.119 7.375 28.727 1.00 79.38 85 ARG A CA 1
ATOM 678 C C . ARG A 1 85 ? -26.318 6.626 29.309 1.00 79.38 85 ARG A C 1
ATOM 680 O O . ARG A 1 85 ? -26.939 7.130 30.234 1.00 79.38 85 ARG A O 1
ATOM 687 N N . ARG A 1 86 ? -26.626 5.429 28.800 1.00 77.69 86 ARG A N 1
ATOM 688 C CA . ARG A 1 86 ? -27.725 4.591 29.309 1.00 77.69 86 ARG A CA 1
ATOM 689 C C . ARG A 1 86 ? -27.430 4.004 30.691 1.00 77.69 86 ARG A C 1
ATOM 691 O O . ARG A 1 86 ? -28.329 3.989 31.517 1.00 77.69 86 ARG A O 1
ATOM 698 N N . GLY A 1 87 ? -26.187 3.600 30.961 1.00 72.25 87 GLY A N 1
ATOM 699 C CA . GLY A 1 87 ? -25.766 3.109 32.282 1.00 72.25 87 GLY A CA 1
ATOM 700 C C . GLY A 1 87 ? -25.594 4.194 33.357 1.00 72.25 87 GLY A C 1
ATOM 701 O O . GLY A 1 87 ? -25.409 3.863 34.518 1.00 72.25 87 GLY A O 1
ATOM 702 N N . LYS A 1 88 ? -25.645 5.481 32.985 1.00 60.31 88 LYS A N 1
ATOM 703 C CA . LYS A 1 88 ? -25.590 6.639 33.901 1.00 60.31 88 LYS A CA 1
ATOM 704 C C . LYS A 1 88 ? -26.971 7.199 34.279 1.00 60.31 88 LYS A C 1
ATOM 706 O O . LYS A 1 88 ? -27.038 8.262 34.892 1.00 60.31 88 LYS A O 1
ATOM 711 N N . ARG A 1 89 ? -2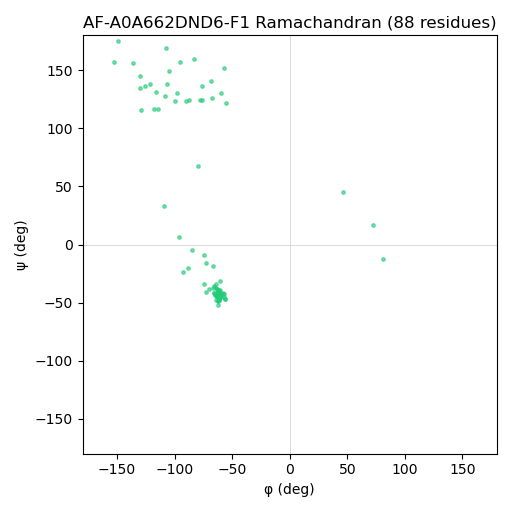8.061 6.546 33.872 1.00 47.16 89 ARG A N 1
ATOM 712 C CA . ARG A 1 89 ? -29.423 6.942 34.258 1.00 47.16 89 ARG A CA 1
ATOM 713 C C . ARG A 1 89 ? -29.668 6.452 35.703 1.00 47.16 89 ARG A C 1
ATOM 715 O O . ARG A 1 89 ? -29.417 5.267 35.913 1.00 47.16 89 ARG A O 1
ATOM 722 N N . PRO A 1 90 ? -30.040 7.327 36.663 1.00 56.41 90 PRO A N 1
ATOM 723 C CA . PRO A 1 90 ? -30.353 6.918 38.036 1.00 56.41 90 PRO A CA 1
ATOM 724 C C . PRO A 1 90 ? -31.559 5.977 38.087 1.00 56.41 90 PRO A C 1
ATOM 726 O O . PRO A 1 90 ? -32.390 6.039 37.147 1.00 56.41 90 PRO A O 1
#

Mean predicted aligned error: 7.06 Å

Solvent-accessible surface area (backbone atoms only — not comparable to full-atom values): 5276 Å² total; per-residue (Å²): 115,67,65,65,52,54,65,70,63,59,81,89,56,76,59,37,83,54,45,83,44,82,42,96,83,86,43,38,31,37,40,29,77,52,98,90,40,81,45,77,43,83,42,59,81,86,52,46,63,59,52,50,51,14,28,52,44,28,56,50,53,52,50,51,54,52,52,54,50,51,53,52,50,52,51,52,52,50,50,53,50,51,53,55,56,62,74,67,59,132